Protein AF-A0A429HN27-F1 (afdb_monomer)

Secondary structure (DSSP, 8-state):
-HHHHHHHHHHHHHHHHHHHHHHHT--HHHHHHHHHHHHHHHHHHT-S-SSHHHHHHHHHHHHHHHHHHHHHHPPPPPPP-

Structure (mmCIF, N/CA/C/O backbone):
data_AF-A0A429HN27-F1
#
_entry.id   AF-A0A429HN27-F1
#
loop_
_atom_site.group_PDB
_atom_site.id
_atom_site.type_symbol
_atom_site.label_atom_id
_atom_site.label_alt_id
_atom_site.label_comp_id
_atom_site.label_asym_id
_atom_site.label_entity_id
_atom_site.label_seq_id
_atom_site.pdbx_PDB_ins_code
_atom_site.Cartn_x
_atom_site.Cartn_y
_atom_site.Cartn_z
_atom_site.occupancy
_atom_site.B_iso_or_equiv
_atom_site.auth_seq_id
_atom_site.auth_comp_id
_atom_site.auth_asym_id
_atom_site.auth_atom_id
_atom_site.pdbx_PDB_model_num
ATOM 1 N N . MET A 1 1 ? -9.812 -5.305 15.258 1.00 67.75 1 MET A N 1
ATOM 2 C CA . MET A 1 1 ? -10.052 -4.127 14.395 1.00 67.75 1 MET A CA 1
ATOM 3 C C . MET A 1 1 ? -8.882 -3.846 13.459 1.00 67.75 1 MET A C 1
ATOM 5 O O . MET A 1 1 ? -9.066 -3.987 12.262 1.00 67.75 1 MET A O 1
ATOM 9 N N . THR A 1 2 ? -7.690 -3.464 13.939 1.00 85.44 2 THR A N 1
ATOM 10 C CA . THR A 1 2 ? -6.537 -3.221 13.041 1.00 85.44 2 THR A CA 1
ATOM 11 C C . THR A 1 2 ? -6.061 -4.494 12.345 1.00 85.44 2 THR A C 1
ATOM 13 O O . THR A 1 2 ? -5.756 -4.444 11.163 1.00 85.44 2 THR A O 1
ATOM 16 N N . HIS A 1 3 ? -6.066 -5.640 13.031 1.00 89.19 3 HIS A N 1
ATOM 17 C CA . HIS A 1 3 ? -5.719 -6.931 12.426 1.00 89.19 3 HIS A CA 1
ATOM 18 C C . HIS A 1 3 ? -6.684 -7.330 11.293 1.00 89.19 3 HIS A C 1
ATOM 20 O O . HIS A 1 3 ? -6.234 -7.562 10.178 1.00 89.19 3 HIS A O 1
ATOM 26 N N . ASP A 1 4 ? -8.000 -7.260 11.528 1.00 93.44 4 ASP A N 1
ATOM 27 C CA . ASP A 1 4 ? -9.024 -7.566 10.510 1.00 93.44 4 ASP A CA 1
ATOM 28 C C . ASP A 1 4 ? -8.922 -6.641 9.282 1.00 93.44 4 ASP A C 1
ATOM 30 O O . ASP A 1 4 ? -9.125 -7.052 8.137 1.00 93.44 4 ASP A O 1
ATOM 34 N N . MET A 1 5 ? -8.568 -5.370 9.512 1.00 94.12 5 MET A N 1
ATOM 35 C CA . MET A 1 5 ? -8.278 -4.418 8.441 1.00 94.12 5 MET A CA 1
ATOM 36 C C . MET A 1 5 ? -7.052 -4.854 7.631 1.00 94.12 5 MET A C 1
ATOM 38 O O . MET A 1 5 ? -7.104 -4.821 6.405 1.00 94.12 5 MET A O 1
ATOM 42 N N . LEU A 1 6 ? -5.960 -5.268 8.282 1.00 94.31 6 LEU A N 1
ATOM 43 C CA . LEU A 1 6 ? -4.753 -5.734 7.592 1.00 94.31 6 LEU A CA 1
ATOM 44 C C . LEU A 1 6 ? -5.026 -6.991 6.758 1.00 94.31 6 LEU A C 1
ATOM 46 O O . LEU A 1 6 ? -4.590 -7.050 5.609 1.00 94.31 6 LEU A O 1
ATOM 50 N N . ASP A 1 7 ? -5.800 -7.940 7.284 1.00 95.50 7 ASP A N 1
ATOM 51 C CA . ASP A 1 7 ? -6.196 -9.146 6.547 1.00 95.50 7 ASP A CA 1
ATOM 52 C C . ASP A 1 7 ? -7.041 -8.813 5.313 1.00 95.50 7 ASP A C 1
ATOM 54 O O . ASP A 1 7 ? -6.867 -9.418 4.256 1.00 95.50 7 ASP A O 1
ATOM 58 N N . THR A 1 8 ? -7.900 -7.795 5.412 1.00 95.75 8 THR A N 1
ATOM 59 C CA . THR A 1 8 ? -8.693 -7.299 4.277 1.00 95.75 8 THR A CA 1
ATOM 60 C C . THR A 1 8 ? -7.823 -6.581 3.241 1.00 95.75 8 THR A C 1
ATOM 62 O O . THR A 1 8 ? -8.021 -6.734 2.035 1.00 95.75 8 THR A O 1
ATOM 65 N N . LEU A 1 9 ? -6.849 -5.787 3.692 1.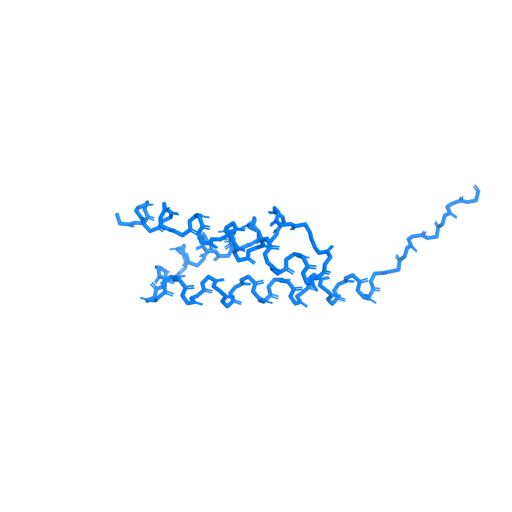00 96.56 9 LEU A N 1
ATOM 66 C CA . LEU A 1 9 ? -5.992 -4.989 2.816 1.00 96.56 9 LEU A CA 1
ATOM 67 C C . LEU A 1 9 ? -4.917 -5.813 2.114 1.00 96.56 9 LEU A C 1
ATOM 69 O O . LEU A 1 9 ? -4.510 -5.444 1.019 1.00 96.56 9 LEU A O 1
ATOM 73 N N . ARG A 1 10 ? -4.450 -6.914 2.704 1.00 96.62 10 ARG A N 1
ATOM 74 C CA . ARG A 1 10 ? -3.351 -7.712 2.149 1.00 96.62 10 ARG A CA 1
ATOM 75 C C . ARG A 1 10 ? -3.589 -8.211 0.717 1.00 96.62 10 ARG A C 1
ATOM 77 O O . ARG A 1 10 ? -2.740 -7.930 -0.127 1.00 96.62 10 ARG A O 1
ATOM 84 N N . PRO A 1 11 ? -4.703 -8.891 0.386 1.00 97.75 11 PRO A N 1
ATOM 85 C CA . PRO A 1 11 ? -4.950 -9.309 -0.994 1.00 97.75 11 PRO A CA 1
ATOM 86 C C . PRO A 1 11 ? -5.189 -8.120 -1.939 1.00 97.75 11 PRO A C 1
ATOM 88 O O . PRO A 1 11 ? -4.813 -8.187 -3.106 1.00 97.75 11 PRO A O 1
ATOM 91 N N . LEU A 1 12 ? -5.773 -7.020 -1.443 1.00 97.38 12 LEU A N 1
ATOM 92 C CA . LEU A 1 12 ? -5.945 -5.790 -2.221 1.00 97.38 12 LEU A CA 1
ATOM 93 C C . LEU A 1 12 ? -4.585 -5.182 -2.586 1.00 97.38 12 LEU A C 1
ATOM 95 O O . LEU A 1 12 ? -4.369 -4.802 -3.732 1.00 97.38 12 LEU A O 1
ATOM 99 N N . LEU A 1 13 ? -3.665 -5.117 -1.623 1.00 98.00 13 LEU A N 1
ATOM 100 C CA . LEU A 1 13 ? -2.332 -4.572 -1.825 1.00 98.00 13 LEU A CA 1
ATOM 101 C C . LEU A 1 13 ? -1.546 -5.369 -2.852 1.00 98.00 13 LEU A C 1
ATOM 103 O O . LEU A 1 13 ? -1.010 -4.768 -3.773 1.00 98.00 13 LEU A O 1
ATOM 107 N N . ALA A 1 14 ? -1.537 -6.696 -2.728 1.00 98.06 14 ALA A N 1
ATOM 108 C CA . ALA A 1 14 ? -0.849 -7.558 -3.681 1.00 98.06 14 ALA A CA 1
ATOM 109 C C . ALA A 1 14 ? -1.368 -7.352 -5.114 1.00 98.06 14 ALA A C 1
ATOM 111 O O . ALA A 1 14 ? -0.584 -7.257 -6.060 1.00 98.06 14 ALA A O 1
ATOM 112 N N . ALA A 1 15 ? -2.690 -7.216 -5.283 1.00 98.06 15 ALA A N 1
ATOM 113 C CA . ALA A 1 15 ? -3.298 -6.968 -6.587 1.00 98.06 15 ALA A CA 1
ATOM 114 C C . ALA A 1 15 ? -2.918 -5.592 -7.166 1.00 98.06 15 ALA A C 1
ATOM 116 O O . ALA A 1 15 ? -2.499 -5.503 -8.321 1.00 98.06 15 ALA A O 1
ATOM 117 N N . GLU A 1 16 ? -3.033 -4.523 -6.374 1.00 97.62 16 GLU A N 1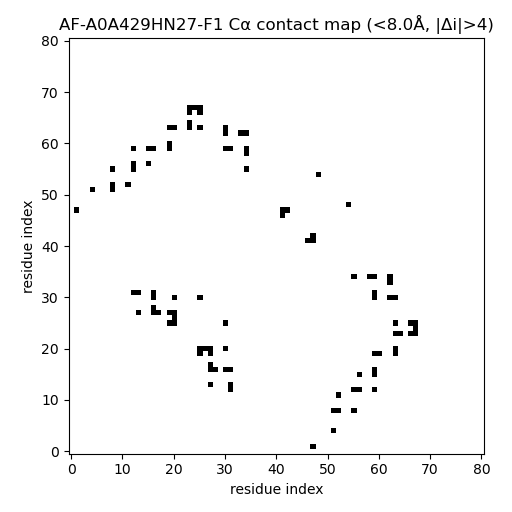
ATOM 118 C CA . GLU A 1 16 ? -2.710 -3.157 -6.813 1.00 97.62 16 GLU A CA 1
ATOM 119 C C . GLU A 1 16 ? -1.203 -2.988 -7.076 1.00 97.62 16 GLU A C 1
ATOM 121 O O . GLU A 1 16 ? -0.813 -2.396 -8.082 1.00 97.62 16 GLU A O 1
ATOM 126 N N . ALA A 1 17 ? -0.349 -3.550 -6.214 1.00 97.44 17 ALA A N 1
ATOM 127 C CA . ALA A 1 17 ? 1.101 -3.534 -6.378 1.00 97.44 17 ALA A CA 1
ATOM 128 C C . ALA A 1 17 ? 1.526 -4.286 -7.640 1.00 97.44 17 ALA A C 1
ATOM 130 O O . ALA A 1 17 ? 2.302 -3.746 -8.420 1.00 97.44 17 ALA A O 1
ATOM 131 N N . SER A 1 18 ? 0.965 -5.472 -7.898 1.00 96.62 18 SER A N 1
ATOM 132 C CA . SER A 1 18 ? 1.226 -6.225 -9.133 1.00 96.62 18 SER A CA 1
ATOM 133 C C . SER A 1 18 ? 0.836 -5.431 -10.384 1.00 96.62 18 SER A C 1
ATOM 135 O O . SER A 1 18 ? 1.589 -5.392 -11.359 1.00 96.62 18 SER A O 1
ATOM 137 N N . ALA A 1 19 ? -0.322 -4.765 -10.360 1.00 95.69 19 ALA A N 1
ATOM 138 C CA . ALA A 1 19 ? -0.800 -3.964 -11.483 1.00 95.69 19 ALA A CA 1
ATOM 139 C C . ALA A 1 19 ? 0.085 -2.731 -11.748 1.00 95.69 19 ALA A C 1
ATOM 141 O O . ALA A 1 19 ? 0.461 -2.467 -12.892 1.00 95.69 19 ALA A O 1
ATOM 142 N N . GLU A 1 20 ? 0.444 -1.979 -10.705 1.00 95.19 20 GLU A N 1
ATOM 143 C CA . GLU A 1 20 ? 1.286 -0.784 -10.846 1.00 95.19 20 GLU A CA 1
ATOM 144 C C . GLU A 1 20 ? 2.750 -1.142 -11.145 1.00 95.19 20 GLU A C 1
ATOM 146 O O . GLU A 1 20 ? 3.394 -0.440 -11.929 1.00 95.19 20 GLU A O 1
ATOM 151 N N . ALA A 1 21 ? 3.267 -2.250 -10.608 1.00 92.19 21 ALA A N 1
ATOM 152 C CA . ALA A 1 21 ? 4.582 -2.800 -10.941 1.00 92.19 21 ALA A CA 1
ATOM 153 C C . ALA A 1 21 ? 4.689 -3.134 -12.430 1.00 92.19 21 ALA A C 1
ATOM 155 O O . ALA A 1 21 ? 5.594 -2.644 -13.107 1.00 92.19 21 ALA A O 1
ATOM 156 N N . TYR A 1 22 ? 3.705 -3.857 -12.975 1.00 89.94 22 TYR A N 1
ATOM 157 C CA . TYR A 1 22 ? 3.648 -4.164 -14.405 1.00 89.94 22 TYR A CA 1
ATOM 158 C C . TYR A 1 22 ? 3.693 -2.896 -15.278 1.00 89.94 22 TYR A C 1
ATOM 160 O O . TYR A 1 22 ? 4.374 -2.861 -16.300 1.00 89.94 22 TYR A O 1
ATOM 168 N N . ALA A 1 23 ? 3.016 -1.824 -14.857 1.00 85.81 23 ALA A N 1
ATOM 169 C CA . ALA A 1 23 ? 2.986 -0.554 -15.584 1.00 85.81 23 ALA A CA 1
ATOM 170 C C . ALA A 1 23 ? 4.226 0.340 -15.370 1.00 85.81 23 ALA A C 1
ATOM 172 O O . ALA A 1 23 ? 4.415 1.310 -16.106 1.00 85.81 23 ALA A O 1
ATOM 173 N N . SER A 1 24 ? 5.034 0.093 -14.338 1.00 82.56 24 SER A N 1
ATOM 174 C CA . SER A 1 24 ? 6.186 0.933 -13.970 1.00 82.56 24 SER A CA 1
ATOM 175 C C . SER A 1 24 ? 7.543 0.267 -14.162 1.00 82.56 24 SER A C 1
ATOM 177 O O . SER A 1 24 ? 8.547 0.974 -14.128 1.00 82.56 24 SER A O 1
ATOM 179 N N . GLY A 1 25 ? 7.581 -1.052 -14.352 1.00 84.12 25 GLY A N 1
ATOM 180 C CA . GLY A 1 25 ? 8.815 -1.833 -14.292 1.00 84.12 25 GLY A CA 1
ATOM 181 C C . GLY A 1 25 ? 9.387 -1.958 -12.875 1.00 84.12 25 GLY A C 1
ATOM 182 O O . GLY A 1 25 ? 10.541 -2.345 -12.731 1.00 84.12 25 GLY A O 1
ATOM 183 N N . ALA A 1 26 ? 8.613 -1.602 -11.843 1.00 87.50 26 ALA A N 1
ATOM 184 C CA . ALA A 1 26 ? 8.991 -1.799 -10.448 1.00 87.50 26 ALA A CA 1
ATOM 185 C C . ALA A 1 26 ? 8.779 -3.258 -10.019 1.00 87.50 26 ALA A C 1
ATOM 187 O O . ALA A 1 26 ? 7.996 -3.983 -10.631 1.00 87.50 26 ALA A O 1
ATOM 188 N N . GLU A 1 27 ? 9.420 -3.660 -8.925 1.00 91.38 27 GLU A N 1
ATOM 189 C CA . GLU A 1 27 ? 9.147 -4.939 -8.275 1.00 91.38 27 GLU A CA 1
ATOM 190 C C . GLU A 1 27 ? 7.873 -4.823 -7.410 1.00 91.38 27 GLU A C 1
ATOM 192 O O . GLU A 1 27 ? 7.794 -3.921 -6.566 1.00 91.38 27 GLU A O 1
ATOM 197 N N . PRO A 1 28 ? 6.864 -5.705 -7.578 1.00 94.69 28 PRO A N 1
ATOM 198 C CA . PRO A 1 28 ? 5.651 -5.680 -6.762 1.00 94.69 28 PRO A CA 1
ATOM 199 C C . PRO A 1 28 ? 5.945 -5.700 -5.258 1.00 94.69 28 PRO A C 1
ATOM 201 O O . PRO A 1 28 ? 5.375 -4.900 -4.518 1.00 94.69 28 PRO A O 1
ATOM 204 N N . GLY A 1 29 ? 6.878 -6.551 -4.815 1.00 95.69 29 GLY A N 1
ATOM 205 C CA . GLY A 1 29 ? 7.227 -6.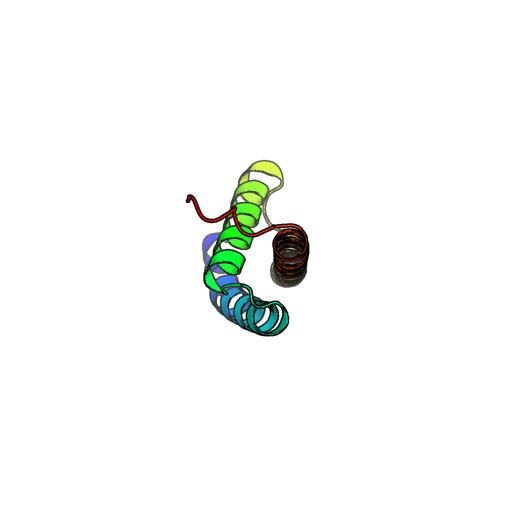698 -3.399 1.00 95.69 29 GLY A CA 1
ATOM 206 C C . GLY A 1 29 ? 7.742 -5.410 -2.752 1.00 95.69 29 GLY A C 1
ATOM 207 O O . GLY A 1 29 ? 7.379 -5.110 -1.613 1.00 95.69 29 GLY A O 1
ATOM 208 N N . ASP A 1 30 ? 8.508 -4.604 -3.490 1.00 94.88 30 ASP A N 1
ATOM 209 C CA . ASP A 1 30 ? 9.011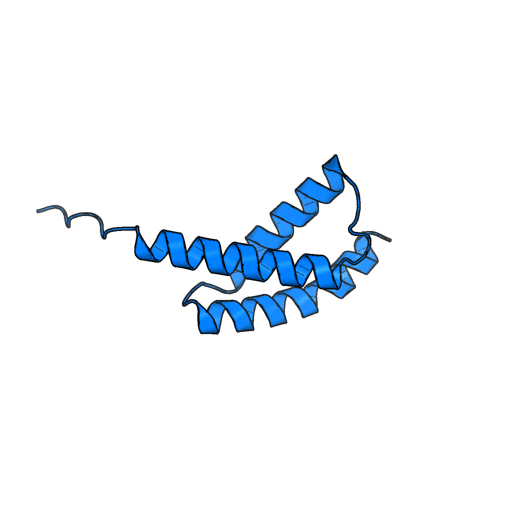 -3.318 -2.997 1.00 94.88 30 ASP A CA 1
ATOM 210 C C . ASP A 1 30 ? 7.873 -2.309 -2.798 1.00 94.88 30 ASP A C 1
ATOM 212 O O . ASP A 1 30 ? 7.839 -1.587 -1.795 1.00 94.88 30 ASP A O 1
ATOM 216 N N . LEU A 1 31 ? 6.897 -2.288 -3.716 1.00 95.75 31 LEU A N 1
ATOM 217 C CA . LEU A 1 31 ? 5.702 -1.451 -3.585 1.00 95.75 31 LEU A CA 1
ATOM 218 C C . LEU A 1 31 ? 4.840 -1.890 -2.398 1.00 95.75 31 LEU A C 1
ATOM 220 O O . LEU A 1 31 ? 4.394 -1.040 -1.622 1.00 95.75 31 LEU A O 1
ATOM 224 N N . GLU A 1 32 ? 4.622 -3.197 -2.227 1.00 97.75 32 GLU A N 1
ATOM 225 C CA . GLU A 1 32 ? 3.887 -3.726 -1.075 1.00 97.75 32 GLU A CA 1
ATOM 226 C C . GLU A 1 32 ? 4.565 -3.329 0.240 1.00 97.75 32 GLU 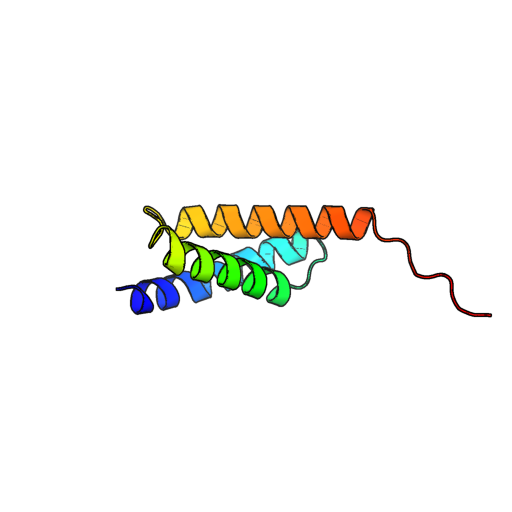A C 1
ATOM 228 O O . GLU A 1 32 ? 3.914 -2.805 1.149 1.00 97.75 32 GLU A O 1
ATOM 233 N N . GLN A 1 33 ? 5.882 -3.525 0.333 1.00 96.75 33 GLN A N 1
ATOM 234 C CA . GLN A 1 33 ? 6.658 -3.185 1.520 1.00 96.75 33 GLN A CA 1
ATOM 235 C C . GLN A 1 33 ? 6.561 -1.690 1.848 1.00 96.75 33 GLN A C 1
ATOM 237 O O . GLN A 1 33 ? 6.249 -1.333 2.986 1.00 96.75 33 GLN A O 1
ATOM 242 N N . ALA A 1 34 ? 6.798 -0.813 0.869 1.00 96.88 34 ALA A N 1
ATOM 243 C CA . ALA A 1 34 ? 6.766 0.634 1.075 1.00 96.88 34 ALA A CA 1
ATOM 244 C C . ALA A 1 34 ? 5.387 1.121 1.554 1.00 96.88 34 ALA A C 1
ATOM 246 O O . ALA A 1 34 ? 5.289 1.949 2.467 1.00 96.88 34 ALA A O 1
ATOM 247 N N . VAL A 1 35 ? 4.308 0.572 0.988 1.00 97.94 35 VAL A N 1
ATOM 248 C CA . VAL A 1 35 ? 2.940 0.907 1.404 1.00 97.94 35 VAL A CA 1
ATOM 249 C C . VAL A 1 35 ? 2.639 0.390 2.811 1.00 97.94 35 VAL A C 1
ATOM 251 O O . VAL A 1 35 ? 2.021 1.117 3.595 1.00 97.94 35 VAL A O 1
ATOM 254 N N . TRP A 1 36 ? 3.110 -0.808 3.179 1.00 97.62 36 TRP A N 1
ATOM 255 C CA . TRP A 1 36 ? 2.969 -1.302 4.550 1.00 97.62 36 TRP A CA 1
ATOM 256 C C . TRP A 1 36 ? 3.694 -0.437 5.568 1.00 97.62 36 TRP A C 1
ATOM 258 O O . TRP A 1 36 ? 3.112 -0.122 6.607 1.00 97.62 36 TRP A O 1
ATOM 268 N N . VAL A 1 37 ? 4.921 -0.009 5.268 1.00 97.75 37 VAL A N 1
ATOM 269 C CA . VAL A 1 37 ? 5.675 0.895 6.144 1.00 97.75 37 VAL A CA 1
ATOM 270 C C . VAL A 1 37 ? 4.897 2.195 6.361 1.00 97.75 37 VAL A C 1
ATOM 272 O O . VAL A 1 37 ? 4.625 2.544 7.509 1.00 97.75 37 VAL A O 1
ATOM 275 N N . ARG A 1 38 ? 4.410 2.844 5.291 1.00 97.31 38 ARG A N 1
ATOM 276 C CA . ARG A 1 38 ? 3.586 4.064 5.422 1.00 97.31 38 ARG A CA 1
ATOM 277 C C . ARG A 1 38 ? 2.302 3.840 6.214 1.00 97.31 38 ARG A C 1
ATOM 279 O O . ARG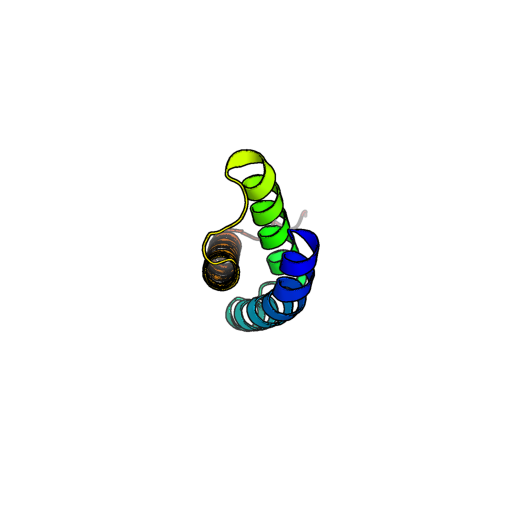 A 1 38 ? 1.851 4.750 6.909 1.00 97.31 38 ARG A O 1
ATOM 286 N N . LEU A 1 39 ? 1.681 2.664 6.103 1.00 96.81 39 LEU A N 1
ATOM 287 C CA . LEU A 1 39 ? 0.487 2.353 6.887 1.00 96.81 39 LEU A CA 1
ATOM 288 C C . LEU A 1 39 ? 0.829 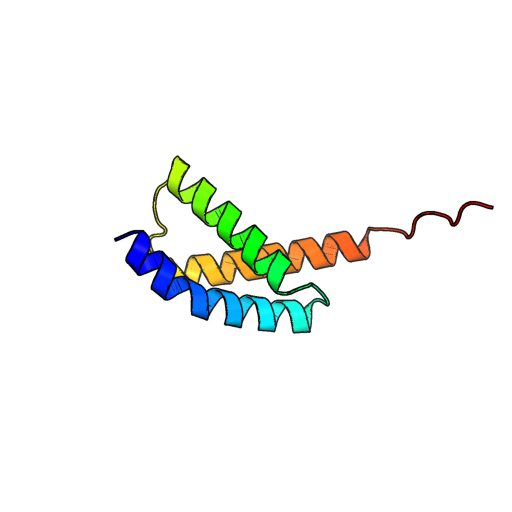2.238 8.374 1.00 96.81 39 LEU A C 1
ATOM 290 O O . LEU A 1 39 ? 0.115 2.803 9.197 1.00 96.81 39 LEU A O 1
ATOM 294 N N . LEU A 1 40 ? 1.907 1.532 8.719 1.00 95.62 40 LEU A N 1
ATOM 295 C CA . LEU A 1 40 ? 2.344 1.358 10.106 1.00 95.62 40 LEU A CA 1
ATOM 296 C C . LEU A 1 40 ? 2.739 2.689 10.751 1.00 95.62 40 LEU A C 1
ATOM 298 O O . LEU A 1 40 ? 2.313 2.966 11.871 1.00 95.62 40 LEU A O 1
ATOM 302 N N . GLU A 1 41 ? 3.482 3.532 10.035 1.00 97.50 41 GLU A N 1
ATOM 303 C CA . GLU A 1 41 ? 3.825 4.885 10.485 1.00 97.50 41 GLU A CA 1
ATOM 304 C C . GLU A 1 41 ? 2.564 5.700 10.778 1.00 97.50 41 GLU A C 1
ATOM 306 O O . GLU A 1 41 ? 2.412 6.239 11.874 1.00 97.50 41 GLU A O 1
ATOM 311 N N . ARG A 1 42 ? 1.612 5.712 9.837 1.00 96.00 42 ARG A N 1
ATOM 312 C CA . ARG A 1 42 ? 0.350 6.434 9.995 1.00 96.00 42 ARG A CA 1
ATOM 313 C C . ARG A 1 42 ? -0.492 5.910 11.154 1.00 96.00 42 ARG A C 1
ATOM 315 O O . ARG A 1 42 ? -1.099 6.696 11.874 1.00 96.00 42 ARG A O 1
ATOM 322 N N . LEU A 1 43 ? -0.539 4.594 11.350 1.00 95.44 43 LEU A N 1
ATOM 323 C CA . LEU A 1 43 ? -1.225 3.998 12.496 1.00 95.44 43 LEU A CA 1
ATOM 324 C C . LEU A 1 43 ? -0.601 4.443 13.825 1.00 95.44 43 LEU A C 1
ATOM 326 O O . LEU A 1 43 ? -1.331 4.588 14.803 1.00 95.44 43 LEU A O 1
ATOM 330 N N . GLY A 1 44 ? 0.713 4.677 13.852 1.00 95.44 44 GLY A N 1
ATOM 331 C CA . GLY A 1 44 ? 1.427 5.202 15.015 1.00 95.44 44 GLY A CA 1
ATOM 332 C C . GLY A 1 44 ? 1.195 6.693 15.285 1.00 95.44 44 GLY A C 1
ATOM 333 O O . GLY A 1 44 ? 1.290 7.104 16.439 1.00 95.44 44 GLY A O 1
ATOM 334 N N . THR A 1 45 ? 0.885 7.496 14.260 1.00 96.50 45 THR A N 1
ATOM 335 C CA . THR A 1 45 ? 0.744 8.962 14.381 1.00 96.50 45 THR A CA 1
ATOM 336 C C . THR A 1 45 ? -0.703 9.444 14.383 1.00 96.50 45 THR A C 1
ATOM 338 O O . THR A 1 45 ? -1.106 10.188 15.272 1.00 96.50 45 THR A O 1
ATOM 341 N N . ASP A 1 46 ? -1.488 9.011 13.399 1.00 95.75 46 ASP A N 1
ATOM 342 C CA . ASP A 1 46 ? -2.807 9.565 13.070 1.00 95.75 46 ASP A CA 1
ATOM 343 C C . ASP A 1 46 ? -3.935 8.532 13.214 1.00 95.75 46 ASP A C 1
ATOM 345 O O . ASP A 1 46 ? -5.113 8.851 13.038 1.00 95.75 46 ASP A O 1
ATOM 349 N N . GLY A 1 47 ? -3.583 7.277 13.509 1.00 94.00 47 GLY A N 1
ATOM 350 C CA . GLY A 1 47 ? -4.518 6.161 13.559 1.00 94.00 47 GLY A CA 1
ATOM 351 C C . GLY A 1 47 ? -4.968 5.676 12.170 1.00 94.00 47 GLY A C 1
ATOM 352 O O . GLY A 1 47 ? -4.385 6.028 11.138 1.00 94.00 47 GLY A O 1
ATOM 353 N N . PRO A 1 48 ? -5.980 4.791 12.113 1.00 94.75 48 PRO A N 1
ATOM 354 C CA . PRO A 1 48 ? -6.385 4.151 10.868 1.00 94.75 48 PRO A CA 1
ATOM 355 C C . PRO A 1 48 ? -7.001 5.136 9.856 1.00 94.75 48 PRO A C 1
ATOM 357 O O . PRO A 1 48 ? -7.674 6.098 10.234 1.00 94.75 48 PRO A O 1
ATOM 360 N N . PRO A 1 49 ? -6.826 4.888 8.542 1.00 94.88 49 PRO A N 1
ATOM 361 C CA . PRO A 1 49 ? -7.596 5.565 7.505 1.00 94.88 49 PRO A CA 1
ATOM 362 C C . PRO A 1 49 ? -9.103 5.501 7.734 1.00 94.88 49 PRO A C 1
ATOM 364 O O . PRO A 1 49 ? -9.622 4.448 8.082 1.00 94.88 49 PRO A O 1
ATOM 367 N N . ALA A 1 50 ? -9.803 6.599 7.427 1.00 94.81 50 ALA A N 1
ATOM 368 C CA . ALA A 1 50 ? -11.263 6.592 7.360 1.00 94.81 50 ALA A CA 1
ATOM 369 C C . ALA A 1 50 ? -11.771 5.634 6.265 1.00 94.81 50 ALA A C 1
ATOM 371 O O . ALA A 1 50 ? -12.750 4.927 6.472 1.00 94.81 50 ALA A O 1
ATOM 372 N N . ASP A 1 51 ? -11.060 5.575 5.133 1.00 96.44 51 ASP A N 1
ATOM 373 C CA . ASP A 1 51 ? -11.244 4.577 4.075 1.00 96.44 51 ASP A CA 1
ATOM 374 C C . ASP A 1 51 ? -9.890 3.911 3.767 1.00 96.44 51 ASP A C 1
ATOM 376 O O . ASP A 1 51 ? -9.054 4.489 3.057 1.00 96.44 51 ASP A O 1
ATOM 380 N N . PRO A 1 52 ? -9.623 2.724 4.341 1.00 96.00 52 PRO A N 1
ATOM 381 C CA . PRO A 1 52 ? -8.347 2.046 4.154 1.00 96.00 52 PRO A CA 1
ATOM 382 C C . PRO A 1 52 ? -8.080 1.596 2.717 1.00 96.00 52 PRO A C 1
ATOM 384 O O . PRO A 1 52 ? -6.934 1.656 2.277 1.00 96.00 52 PRO A O 1
ATOM 387 N N . ALA A 1 53 ? -9.109 1.200 1.966 1.00 96.00 53 ALA A N 1
ATOM 388 C CA . ALA A 1 53 ? -8.942 0.714 0.599 1.00 96.00 53 ALA A CA 1
ATOM 389 C C . ALA A 1 53 ? -8.635 1.863 -0.373 1.00 96.00 53 ALA A C 1
ATOM 391 O O . ALA A 1 53 ? -7.722 1.756 -1.197 1.00 96.00 53 ALA A O 1
ATOM 392 N N . ALA A 1 54 ? -9.346 2.989 -0.255 1.00 97.38 54 ALA A N 1
ATOM 393 C CA . ALA A 1 54 ? -9.061 4.174 -1.060 1.00 97.38 54 ALA A CA 1
ATOM 394 C C . ALA A 1 54 ? -7.682 4.763 -0.731 1.00 97.38 54 ALA A C 1
ATOM 396 O O . ALA A 1 54 ? -6.927 5.125 -1.639 1.00 97.38 54 ALA A O 1
ATOM 397 N N . TRP A 1 55 ? -7.327 4.811 0.559 1.00 98.06 55 TRP A N 1
ATOM 398 C CA . TRP A 1 55 ? -5.997 5.235 0.992 1.00 98.06 55 TRP A CA 1
ATOM 399 C C . TRP A 1 55 ? -4.902 4.339 0.400 1.00 98.06 55 TRP A C 1
ATOM 401 O O . TRP A 1 55 ? -3.922 4.859 -0.133 1.00 98.06 55 TRP A O 1
ATOM 411 N N . LEU A 1 56 ? -5.098 3.016 0.422 1.00 97.88 56 LEU A N 1
ATOM 412 C CA . LEU A 1 56 ? -4.139 2.048 -0.106 1.00 97.88 56 LEU A CA 1
ATOM 413 C C . LEU A 1 56 ? -3.873 2.264 -1.596 1.00 97.88 56 LEU A C 1
ATOM 415 O O . LEU A 1 56 ? -2.719 2.384 -1.997 1.00 97.88 56 LEU A O 1
ATOM 419 N N . ARG A 1 57 ? -4.923 2.397 -2.414 1.00 96.81 57 ARG A N 1
ATOM 420 C CA . ARG A 1 57 ? -4.777 2.669 -3.857 1.00 96.81 57 ARG A CA 1
ATOM 421 C C . ARG A 1 57 ? -3.984 3.945 -4.129 1.00 96.81 57 ARG A C 1
ATOM 423 O O . ARG A 1 57 ? -3.112 3.973 -4.996 1.00 96.81 57 ARG A O 1
ATOM 430 N N . GLY A 1 58 ? -4.269 5.006 -3.371 1.00 97.56 58 GLY A N 1
ATOM 431 C CA . GLY A 1 58 ? -3.525 6.260 -3.461 1.00 97.56 58 GLY A CA 1
ATOM 432 C C . GLY A 1 58 ? -2.053 6.100 -3.071 1.00 97.56 58 GLY A C 1
ATOM 433 O O . GLY A 1 58 ? -1.178 6.643 -3.748 1.00 97.56 58 GLY A O 1
ATOM 434 N N . ALA A 1 59 ? -1.775 5.333 -2.014 1.00 97.62 59 ALA A N 1
ATOM 435 C CA . ALA A 1 59 ? -0.422 5.049 -1.550 1.00 97.62 59 ALA A CA 1
ATOM 436 C C . ALA A 1 59 ? 0.380 4.250 -2.589 1.00 97.62 59 ALA A C 1
ATOM 438 O O . ALA A 1 59 ? 1.452 4.707 -2.978 1.00 97.62 59 ALA A O 1
ATOM 439 N N . VAL A 1 60 ? -0.167 3.147 -3.118 1.00 97.38 60 VAL A N 1
ATOM 440 C CA . VAL A 1 60 ? 0.479 2.333 -4.169 1.00 97.38 60 VAL A CA 1
ATOM 441 C C . VAL A 1 60 ? 0.829 3.196 -5.379 1.00 97.38 60 VAL A C 1
ATOM 443 O O . VAL A 1 60 ? 1.977 3.218 -5.821 1.00 97.38 60 VAL A O 1
ATOM 446 N N . ARG A 1 61 ? -0.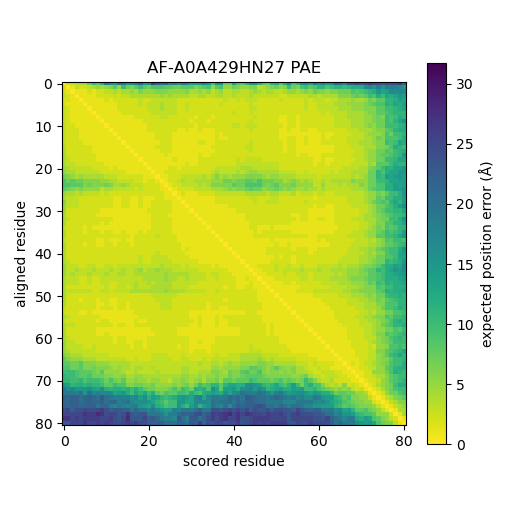127 3.987 -5.881 1.00 95.62 61 ARG A N 1
ATOM 447 C CA . ARG A 1 61 ? 0.119 4.881 -7.021 1.00 95.62 61 ARG A CA 1
ATOM 448 C C . ARG A 1 61 ? 1.190 5.931 -6.724 1.00 95.62 61 ARG A C 1
ATOM 450 O O . ARG A 1 61 ? 1.967 6.290 -7.615 1.00 95.62 61 ARG A O 1
ATOM 457 N N . SER A 1 62 ? 1.229 6.450 -5.494 1.00 95.75 62 SER A N 1
ATOM 458 C CA . SER A 1 62 ? 2.254 7.401 -5.053 1.00 95.75 62 SER A CA 1
ATOM 459 C C . SER A 1 62 ? 3.644 6.769 -5.093 1.00 95.75 62 SER A C 1
ATOM 461 O O . SER A 1 62 ? 4.552 7.380 -5.658 1.00 95.75 62 SER A O 1
ATOM 463 N N . GLU A 1 63 ? 3.789 5.553 -4.562 1.00 94.88 63 GLU A N 1
ATOM 464 C CA . GLU A 1 63 ? 5.059 4.822 -4.533 1.00 94.88 63 GLU A CA 1
ATOM 465 C C . GLU A 1 63 ? 5.510 4.415 -5.937 1.00 94.88 63 GLU A C 1
ATOM 467 O O . GLU A 1 63 ? 6.615 4.766 -6.341 1.00 94.88 63 GLU A O 1
ATOM 472 N N . ALA A 1 64 ? 4.630 3.844 -6.763 1.00 93.06 64 ALA A N 1
ATOM 473 C CA . ALA A 1 64 ? 4.959 3.510 -8.152 1.00 93.06 64 ALA A CA 1
ATOM 474 C C . ALA A 1 64 ? 5.412 4.744 -8.953 1.00 93.06 64 ALA A C 1
ATOM 476 O O . ALA A 1 64 ? 6.338 4.697 -9.764 1.00 93.06 64 ALA A O 1
ATOM 477 N N . SER A 1 65 ? 4.795 5.901 -8.699 1.00 91.50 65 SER A N 1
ATOM 478 C CA . SER A 1 65 ? 5.199 7.165 -9.322 1.00 91.50 65 SER A CA 1
ATOM 479 C C . SER A 1 65 ? 6.523 7.718 -8.789 1.00 91.50 65 SER A C 1
ATOM 481 O O . SER A 1 65 ? 7.163 8.499 -9.494 1.00 91.50 65 SER A O 1
ATOM 483 N N . ARG A 1 66 ? 6.921 7.382 -7.557 1.00 88.44 66 ARG A N 1
ATOM 484 C CA . ARG A 1 66 ? 8.244 7.711 -7.005 1.00 88.44 66 ARG A CA 1
ATOM 485 C C . ARG A 1 66 ? 9.303 6.800 -7.615 1.00 88.44 66 ARG A C 1
ATOM 487 O O . ARG A 1 66 ? 10.253 7.333 -8.174 1.00 88.44 66 ARG A O 1
ATOM 494 N N . THR A 1 67 ? 9.080 5.485 -7.637 1.00 85.50 67 THR A N 1
ATOM 495 C CA . THR A 1 67 ? 9.997 4.502 -8.238 1.00 85.50 67 THR A CA 1
ATOM 496 C C . THR A 1 67 ? 10.296 4.826 -9.699 1.00 85.50 67 THR A C 1
ATOM 498 O O . THR A 1 67 ? 11.461 4.919 -10.074 1.00 85.50 67 THR A O 1
ATOM 501 N N . ARG A 1 68 ? 9.269 5.130 -10.510 1.00 83.44 68 ARG A N 1
ATOM 502 C CA . ARG A 1 68 ? 9.461 5.569 -11.908 1.00 83.44 68 ARG A CA 1
ATOM 503 C C . ARG A 1 68 ? 10.350 6.806 -12.031 1.00 83.44 68 ARG A C 1
ATOM 505 O O . ARG A 1 68 ? 11.201 6.874 -12.915 1.00 83.44 68 ARG A O 1
ATOM 512 N N . ARG A 1 69 ? 10.132 7.803 -11.168 1.00 85.25 69 ARG A N 1
ATOM 513 C CA . ARG A 1 69 ? 10.914 9.046 -11.178 1.00 85.25 69 ARG A CA 1
ATOM 514 C C . ARG A 1 69 ? 12.362 8.793 -10.777 1.00 85.25 69 ARG A C 1
ATOM 516 O O . ARG A 1 69 ? 13.245 9.307 -11.447 1.00 85.25 69 ARG A O 1
ATOM 523 N N . THR A 1 70 ? 12.594 7.986 -9.747 1.00 83.12 70 THR A N 1
ATOM 524 C CA . THR A 1 70 ? 13.939 7.602 -9.309 1.00 83.12 70 THR A CA 1
ATOM 525 C C . THR A 1 70 ? 14.678 6.843 -10.410 1.00 83.12 70 THR A C 1
ATOM 527 O O . THR A 1 70 ? 15.743 7.283 -10.823 1.00 83.12 70 THR A O 1
ATOM 530 N N . ALA A 1 71 ? 14.063 5.809 -10.990 1.00 79.56 71 ALA A N 1
ATOM 531 C CA . ALA A 1 71 ? 14.657 5.029 -12.078 1.00 79.56 71 ALA A CA 1
ATOM 532 C C . ALA A 1 71 ? 14.962 5.865 -13.337 1.00 79.56 71 ALA A C 1
ATOM 534 O O . ALA A 1 71 ? 15.877 5.547 -14.086 1.00 79.56 71 ALA A O 1
ATOM 535 N N . SER A 1 72 ? 14.214 6.949 -13.575 1.00 76.88 72 SER A N 1
ATOM 536 C CA . SER A 1 72 ? 14.488 7.873 -14.688 1.00 76.88 72 SER A CA 1
ATOM 537 C C . SER A 1 72 ? 15.675 8.810 -14.426 1.00 76.88 72 SER A C 1
ATOM 539 O O . SER A 1 72 ? 16.206 9.391 -15.368 1.00 76.88 72 SER A O 1
ATOM 541 N N . VAL A 1 73 ? 16.045 9.020 -13.159 1.00 82.12 73 VAL A N 1
ATOM 542 C CA . VAL A 1 73 ? 17.116 9.940 -12.735 1.00 82.12 73 VAL A CA 1
ATOM 543 C C . VAL A 1 73 ? 18.406 9.187 -12.411 1.00 82.12 73 VAL A C 1
ATOM 545 O O . VAL A 1 73 ? 19.492 9.746 -12.559 1.00 82.12 73 VAL A O 1
ATOM 548 N N . GLU A 1 74 ? 18.305 7.932 -11.976 1.00 79.12 74 GLU A N 1
ATOM 549 C CA . GLU A 1 74 ? 19.460 7.097 -11.671 1.00 79.12 74 GLU A CA 1
ATOM 550 C C . GLU A 1 74 ? 20.265 6.787 -12.936 1.00 79.12 74 GLU A C 1
ATOM 552 O O . GLU A 1 74 ? 19.768 6.237 -13.918 1.00 79.12 74 GLU A O 1
ATOM 557 N N . LEU A 1 75 ? 21.543 7.163 -12.899 1.00 71.62 75 LEU A N 1
ATOM 558 C CA . LEU A 1 75 ? 22.517 6.795 -13.913 1.00 71.62 75 LEU A CA 1
ATOM 559 C C . LEU A 1 75 ? 23.247 5.529 -13.456 1.00 71.62 75 LEU A C 1
ATOM 561 O O . LEU A 1 75 ? 23.598 5.434 -12.275 1.00 71.62 75 LEU A O 1
ATOM 565 N N . PRO A 1 76 ? 23.528 4.581 -14.369 1.00 73.12 76 PRO A N 1
ATOM 566 C CA . PRO A 1 76 ? 24.403 3.461 -14.066 1.00 73.12 76 PRO A CA 1
ATOM 567 C C . PRO A 1 76 ? 25.724 3.978 -13.500 1.00 73.12 76 PRO A C 1
ATOM 569 O O . PRO A 1 76 ? 26.299 4.933 -14.034 1.00 73.12 76 PRO A O 1
ATOM 572 N N . TYR A 1 77 ? 26.214 3.348 -12.432 1.00 72.69 77 TYR A N 1
ATOM 573 C CA . TYR A 1 77 ? 27.557 3.638 -11.948 1.00 72.69 77 TYR A CA 1
ATOM 574 C C . TYR A 1 77 ? 28.550 3.381 -13.086 1.00 72.69 77 TYR A C 1
ATOM 576 O O . TYR A 1 77 ? 28.410 2.400 -13.822 1.00 72.69 77 TYR A O 1
ATOM 584 N N . ALA A 1 78 ? 29.525 4.275 -13.262 1.00 78.06 78 ALA A N 1
ATOM 585 C CA . ALA A 1 78 ? 30.566 4.060 -14.255 1.00 78.06 78 ALA A CA 1
ATOM 586 C C . ALA A 1 78 ? 31.271 2.742 -13.920 1.00 78.06 78 ALA A C 1
ATOM 588 O O . ALA A 1 78 ? 31.740 2.562 -12.798 1.00 78.06 78 ALA A O 1
ATOM 589 N N . SER A 1 79 ? 31.309 1.810 -14.871 1.00 76.44 79 SER A N 1
ATOM 590 C CA . SER A 1 79 ? 32.061 0.569 -14.709 1.00 76.44 79 SER A CA 1
ATOM 591 C C . SER A 1 79 ? 33.511 0.913 -14.366 1.00 76.44 79 SER A C 1
ATOM 593 O O . SER A 1 79 ? 34.144 1.671 -15.106 1.00 76.44 79 SER A O 1
ATOM 595 N N . GLU A 1 80 ? 34.001 0.397 -13.236 1.00 71.06 80 GLU A N 1
ATOM 596 C CA . GLU A 1 80 ? 35.402 0.550 -12.844 1.00 71.06 80 GLU A CA 1
ATOM 597 C C . GLU A 1 80 ? 36.318 -0.066 -13.923 1.00 71.06 80 GLU A C 1
ATOM 599 O O . GLU A 1 80 ? 35.937 -1.074 -14.52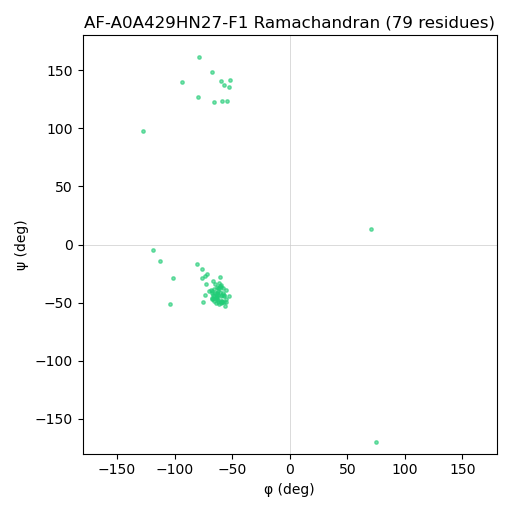8 1.00 71.06 80 GLU A O 1
ATOM 604 N N . PRO A 1 81 ? 37.463 0.580 -14.221 1.00 71.88 81 PRO A N 1
ATOM 605 C CA . PRO A 1 81 ? 38.350 0.217 -15.327 1.00 71.88 81 PRO A CA 1
ATOM 606 C C . PRO A 1 81 ? 39.081 -1.118 -15.140 1.00 71.88 81 PRO A C 1
ATOM 608 O O . PRO A 1 81 ? 39.386 -1.487 -13.983 1.00 71.88 81 PRO A O 1
#

Nearest PDB structures (foldseek):
  4r7c-assembly2_C-3  TM=4.289E-01  e=4.397E+00  Bacillus cereus ATCC 14579
  4r7c-assembly2_D-3  TM=4.186E-01  e=3.713E+00  Bacillus cereus ATCC 14579
  7y5c-assembly1_9  TM=3.277E-01  e=9.154E+00  Mycolicibacterium smegmatis

Radius of gyration: 14.97 Å; Cα contacts (8 Å, |Δi|>4): 52; chains: 1; bounding box: 50×19×31 Å

pLDDT: mean 91.42, std 8.04, range [67.75, 98.06]

Mean predicted aligned error: 4.87 Å

Foldseek 3Di:
DVVVLCVVCVVLLLVLLVVLCVVQVHDSVVLSVQLVVVQVVCCVPPRHDPDNNVVSNVSSNVVSVVSNVCVVPDDPDPPDD

Solvent-accessible surface area (backbone atoms only — not comparable to full-atom values): 4691 Å² total; per-residue (Å²): 108,72,64,62,49,48,65,61,43,49,66,54,41,56,52,53,20,45,55,46,14,72,76,52,77,49,61,35,66,60,43,43,50,55,45,49,51,56,48,54,53,36,47,74,75,76,41,76,63,95,52,57,68,65,50,47,55,53,42,44,54,51,49,44,55,46,52,45,52,50,64,73,67,62,71,80,76,78,79,80,132

Sequence (81 aa):
MTHDMLDTLRPLLAAEASAEAYASGAEPGDLEQAVWVRLLERLGTDGPPADPAAWLRGAVRSEASRTRRTASVELPYASEP